Protein AF-A0A3M2E0L4-F1 (afdb_monomer)

Secondary structure (DSSP, 8-state):
----------PPPTT-SHHHHHTT-TTSEEEEETTTEEEEEESTTS-PPEEEEEEEETTEEEETTEEEESGGGS-TT--TT-EEEEEEEEETTEEEEEEEEEEE-GGG---TTSS-------

Solvent-accessible surface area (backbone atoms only — not comparable to full-atom values): 7494 Å² total; per-residue (Å²): 143,80,90,79,81,82,81,75,77,75,72,70,58,91,75,41,59,67,68,43,31,50,71,71,41,77,79,38,46,70,41,81,34,93,90,79,50,68,42,65,60,24,50,70,88,74,42,62,48,55,50,24,49,29,38,77,54,97,94,38,35,29,40,72,85,22,36,42,31,66,85,56,35,67,40,95,86,57,58,69,49,21,29,31,39,34,38,58,53,74,55,92,55,35,27,41,43,77,45,75,50,77,49,40,61,49,89,56,67,76,67,95,70,82,57,76,77,70,80,77,76,132

pLDDT: mean 79.63, std 18.43, range [32.88, 95.75]

Structure (mmCIF, N/CA/C/O backbone):
data_AF-A0A3M2E0L4-F1
#
_entry.id   AF-A0A3M2E0L4-F1
#
loop_
_atom_site.group_PDB
_atom_site.id
_atom_site.type_symbol
_atom_site.label_atom_id
_atom_site.label_alt_id
_atom_site.label_comp_id
_atom_site.label_asym_id
_atom_site.label_entity_id
_atom_site.label_seq_id
_atom_site.pdbx_PDB_ins_code
_atom_site.Cartn_x
_atom_site.Cartn_y
_atom_site.Cartn_z
_atom_site.occupancy
_atom_site.B_iso_or_equiv
_atom_site.auth_seq_id
_atom_site.auth_comp_id
_atom_site.auth_asym_id
_atom_site.auth_atom_id
_atom_site.pdbx_PDB_model_num
ATOM 1 N N . MET A 1 1 ? 46.453 24.185 8.476 1.00 44.16 1 MET A N 1
ATOM 2 C CA . MET A 1 1 ? 45.145 24.088 9.155 1.00 44.16 1 MET A CA 1
ATOM 3 C C . MET A 1 1 ? 44.060 24.302 8.107 1.00 44.16 1 MET A C 1
ATOM 5 O O . MET A 1 1 ? 43.694 25.435 7.853 1.00 44.16 1 MET A O 1
ATOM 9 N N . VAL A 1 2 ? 43.635 23.240 7.415 1.00 44.16 2 VAL A N 1
ATOM 10 C CA . VAL A 1 2 ? 42.501 23.275 6.474 1.00 44.16 2 VAL A CA 1
ATOM 11 C C . VAL A 1 2 ? 41.736 21.970 6.645 1.00 44.16 2 VAL A C 1
ATOM 13 O O . VAL A 1 2 ? 42.244 20.891 6.350 1.00 44.16 2 VAL A O 1
ATOM 16 N N . TRP A 1 3 ? 40.545 22.106 7.217 1.00 41.72 3 TRP A N 1
ATOM 17 C CA . TRP A 1 3 ? 39.508 21.091 7.297 1.00 41.72 3 TRP A CA 1
ATOM 18 C C . TRP A 1 3 ? 39.045 20.719 5.886 1.00 41.72 3 TRP A C 1
ATOM 20 O O . TRP A 1 3 ? 38.570 21.590 5.161 1.00 41.72 3 TRP A O 1
ATOM 30 N N . TRP A 1 4 ? 39.116 19.438 5.519 1.00 55.34 4 TRP A N 1
ATOM 31 C CA . TRP A 1 4 ? 38.332 18.916 4.403 1.00 55.34 4 TRP A CA 1
ATOM 32 C C . TRP A 1 4 ? 37.132 18.144 4.940 1.00 55.34 4 TRP A C 1
ATOM 34 O O . TRP A 1 4 ? 37.249 17.163 5.673 1.00 55.34 4 TRP A O 1
ATOM 44 N N . LEU A 1 5 ? 35.978 18.685 4.572 1.00 48.31 5 LEU A N 1
ATOM 45 C CA . LEU A 1 5 ? 34.627 18.204 4.773 1.00 48.31 5 LEU A CA 1
ATOM 46 C C . LEU A 1 5 ? 34.492 16.783 4.196 1.00 48.31 5 LEU A C 1
ATOM 48 O O . LEU A 1 5 ? 34.582 16.592 2.984 1.00 48.31 5 LEU A O 1
ATOM 52 N N . TRP A 1 6 ? 34.254 15.784 5.045 1.00 45.34 6 TRP A N 1
ATOM 53 C CA . TRP A 1 6 ? 33.768 14.486 4.580 1.00 45.34 6 TRP A CA 1
ATOM 54 C C . TRP A 1 6 ? 32.326 14.660 4.090 1.00 45.34 6 TRP A C 1
ATOM 56 O O . TRP A 1 6 ? 31.390 14.748 4.883 1.00 45.34 6 TRP A O 1
ATOM 66 N N . LEU A 1 7 ? 32.139 14.700 2.770 1.00 48.19 7 LEU A N 1
ATOM 67 C CA . LEU A 1 7 ? 30.861 14.388 2.135 1.00 48.19 7 LEU A CA 1
ATOM 68 C C . LEU A 1 7 ? 30.604 12.894 2.360 1.00 48.19 7 LEU A C 1
ATOM 70 O O . LEU A 1 7 ? 31.009 12.043 1.572 1.00 48.19 7 LEU A O 1
ATOM 74 N N . ALA A 1 8 ? 29.956 12.566 3.476 1.00 44.41 8 ALA A N 1
ATOM 75 C CA . ALA A 1 8 ? 29.371 11.252 3.668 1.00 44.41 8 ALA A CA 1
ATOM 76 C C . ALA A 1 8 ? 28.218 11.109 2.666 1.00 44.41 8 ALA A C 1
ATOM 78 O O . ALA A 1 8 ? 27.080 11.496 2.940 1.00 44.41 8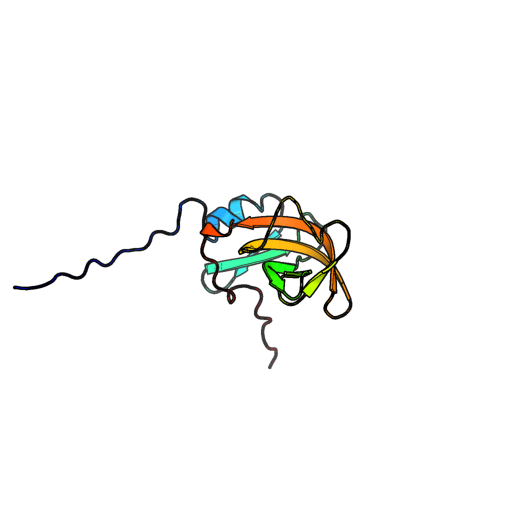 ALA A O 1
ATOM 79 N N . LEU A 1 9 ? 28.525 10.570 1.484 1.00 48.50 9 LEU A N 1
ATOM 80 C CA . LEU A 1 9 ? 27.534 9.996 0.588 1.00 48.50 9 LEU A CA 1
ATOM 81 C C . LEU A 1 9 ? 26.854 8.877 1.384 1.00 48.50 9 LEU A C 1
ATOM 83 O O . LEU A 1 9 ? 27.374 7.767 1.486 1.00 48.50 9 LEU A O 1
ATOM 87 N N . SER A 1 10 ? 25.744 9.200 2.047 1.00 52.53 10 SER A N 1
ATOM 88 C CA . SER A 1 10 ? 24.954 8.224 2.788 1.00 52.53 10 SER A CA 1
ATOM 89 C C . SER A 1 10 ? 24.322 7.295 1.764 1.00 52.53 10 SER A C 1
ATOM 91 O O . SER A 1 10 ? 23.226 7.547 1.269 1.00 52.53 10 SER A O 1
ATOM 93 N N . ALA A 1 11 ? 25.049 6.243 1.389 1.00 57.34 11 ALA A N 1
ATOM 94 C CA . ALA A 1 11 ? 24.475 5.134 0.659 1.00 57.34 11 ALA A CA 1
ATOM 95 C C . ALA A 1 11 ? 23.300 4.625 1.499 1.00 57.34 11 ALA A C 1
ATOM 97 O O . ALA A 1 11 ? 23.469 4.283 2.673 1.00 57.34 11 ALA A O 1
ATOM 98 N N . ALA A 1 12 ? 22.097 4.639 0.921 1.00 60.69 12 ALA A N 1
ATOM 99 C CA . ALA A 1 12 ? 20.941 4.042 1.568 1.00 60.69 12 ALA A CA 1
ATOM 100 C C . ALA A 1 12 ? 21.299 2.604 1.991 1.00 60.69 12 ALA A C 1
ATOM 102 O O . ALA A 1 12 ? 22.036 1.929 1.260 1.00 60.69 12 ALA A O 1
ATOM 103 N N . PRO A 1 13 ? 20.807 2.121 3.148 1.00 65.94 13 PRO A N 1
ATOM 104 C CA . PRO A 1 13 ? 21.112 0.771 3.591 1.00 65.94 13 PRO A CA 1
ATOM 105 C C . PRO A 1 13 ? 20.800 -0.238 2.474 1.00 65.94 13 PRO A C 1
ATOM 107 O O . PRO A 1 13 ? 19.801 -0.072 1.765 1.00 65.94 13 PRO A O 1
ATOM 110 N N . PRO A 1 14 ? 21.617 -1.290 2.294 1.00 68.12 14 PRO A N 1
ATOM 111 C CA . PRO A 1 14 ? 21.371 -2.280 1.255 1.00 68.12 14 PRO A CA 1
ATOM 112 C C . PRO A 1 14 ? 19.966 -2.878 1.410 1.00 68.12 14 PRO A C 1
ATOM 114 O O . PRO A 1 14 ? 19.531 -3.233 2.510 1.00 68.12 14 PRO A O 1
ATOM 117 N N . GLY A 1 15 ? 19.233 -2.958 0.298 1.00 73.94 15 GLY A N 1
ATOM 118 C CA . GLY A 1 15 ? 17.829 -3.381 0.292 1.00 73.94 15 GLY A CA 1
ATOM 119 C C . GLY A 1 15 ? 16.816 -2.272 0.609 1.00 73.94 15 GLY A C 1
ATOM 120 O O . GLY A 1 15 ? 15.651 -2.587 0.855 1.00 73.94 15 GLY A O 1
ATOM 121 N N . CYS A 1 16 ? 17.232 -1.004 0.592 1.00 81.94 16 CYS A N 1
ATOM 122 C CA . CYS A 1 16 ? 16.354 0.162 0.663 1.00 81.94 16 CYS A CA 1
ATOM 123 C C . CYS A 1 16 ? 16.302 0.917 -0.675 1.00 81.94 16 CYS A C 1
ATOM 125 O O . CYS A 1 16 ? 17.201 0.813 -1.508 1.00 81.94 16 CYS A O 1
ATOM 127 N N . GLY A 1 17 ? 15.236 1.695 -0.870 1.00 84.56 17 GLY A N 1
ATOM 128 C CA . GLY A 1 17 ? 15.033 2.526 -2.056 1.00 84.56 17 GLY A CA 1
ATOM 129 C C . GLY A 1 17 ? 14.218 1.857 -3.175 1.00 84.56 17 GLY A C 1
ATOM 130 O O . GLY A 1 17 ? 13.871 0.675 -3.087 1.00 84.56 17 GLY A O 1
ATOM 131 N N . PRO A 1 18 ? 13.901 2.608 -4.248 1.00 85.00 18 PRO A N 1
ATOM 132 C CA . PRO A 1 18 ? 12.910 2.199 -5.247 1.00 85.00 18 PRO A CA 1
ATOM 133 C C . PRO A 1 18 ? 13.212 0.865 -5.938 1.00 85.00 18 PRO A C 1
ATOM 135 O O . PRO A 1 18 ? 12.294 0.088 -6.183 1.00 85.00 18 PRO A O 1
ATOM 138 N N . ALA A 1 19 ? 14.483 0.565 -6.221 1.00 86.38 19 ALA A N 1
ATOM 139 C CA . ALA A 1 19 ? 14.874 -0.691 -6.862 1.00 86.38 19 ALA A CA 1
ATOM 140 C C . ALA A 1 19 ? 14.592 -1.916 -5.971 1.00 86.38 19 ALA A C 1
ATOM 142 O O . ALA A 1 19 ? 14.037 -2.910 -6.437 1.00 86.38 19 ALA A O 1
ATOM 143 N N . ALA A 1 20 ? 14.913 -1.829 -4.676 1.00 89.25 20 ALA A N 1
ATOM 144 C CA . ALA A 1 20 ? 14.667 -2.908 -3.720 1.00 89.25 20 ALA A CA 1
ATOM 145 C C . ALA A 1 20 ? 13.170 -3.113 -3.453 1.00 89.25 20 ALA A C 1
ATOM 147 O O . ALA A 1 20 ? 12.710 -4.245 -3.306 1.00 89.25 20 ALA A O 1
ATOM 148 N N . GLU A 1 21 ? 12.398 -2.025 -3.426 1.00 91.44 21 GLU A N 1
ATOM 149 C CA . GLU A 1 21 ? 10.942 -2.106 -3.333 1.00 91.44 21 GLU A CA 1
ATOM 150 C C . GLU A 1 21 ? 10.340 -2.774 -4.582 1.00 91.44 21 GLU A C 1
ATOM 152 O O . GLU A 1 21 ? 9.508 -3.670 -4.454 1.00 91.44 21 GLU A O 1
ATOM 157 N N . ARG A 1 22 ? 10.803 -2.411 -5.789 1.00 89.25 22 ARG A N 1
ATOM 158 C CA . ARG A 1 22 ? 10.345 -3.013 -7.056 1.00 89.25 22 ARG A CA 1
ATOM 159 C C . ARG A 1 22 ? 10.637 -4.500 -7.163 1.00 89.25 22 ARG A C 1
ATOM 161 O O . ARG A 1 22 ? 9.805 -5.233 -7.686 1.00 89.25 22 ARG A O 1
ATOM 168 N N . ALA A 1 23 ? 11.763 -4.961 -6.623 1.00 90.19 23 ALA A N 1
ATOM 169 C CA . ALA A 1 23 ? 12.077 -6.387 -6.575 1.00 90.19 23 ALA A CA 1
ATOM 170 C C . ALA A 1 23 ? 11.012 -7.210 -5.816 1.00 90.19 23 ALA A C 1
ATOM 172 O O . ALA A 1 23 ? 10.901 -8.413 -6.025 1.00 90.19 23 ALA A O 1
ATOM 173 N N . ARG A 1 24 ? 10.193 -6.574 -4.964 1.00 89.88 24 ARG A N 1
ATOM 174 C CA . ARG A 1 24 ? 9.077 -7.208 -4.237 1.00 89.88 24 ARG A CA 1
ATOM 175 C C . ARG A 1 24 ? 7.738 -7.135 -4.973 1.00 89.88 24 ARG A C 1
ATOM 177 O O . ARG A 1 24 ? 6.748 -7.653 -4.468 1.00 89.88 24 ARG A O 1
ATOM 184 N N . LEU A 1 25 ? 7.696 -6.475 -6.127 1.00 91.88 25 LEU A N 1
ATOM 185 C CA . LEU A 1 25 ? 6.490 -6.221 -6.920 1.00 91.88 25 LEU A CA 1
ATOM 186 C C . LEU A 1 25 ? 6.447 -7.069 -8.199 1.00 91.88 25 LEU A C 1
ATOM 188 O O . LEU A 1 25 ? 5.764 -6.718 -9.158 1.00 91.88 25 LEU A O 1
ATOM 192 N N . VAL A 1 26 ? 7.179 -8.186 -8.230 1.00 88.38 26 VAL A N 1
ATOM 193 C CA . VAL A 1 26 ? 7.150 -9.131 -9.355 1.00 88.38 26 VAL A CA 1
ATOM 194 C C . VAL A 1 26 ? 5.717 -9.633 -9.559 1.00 88.38 26 VAL A C 1
ATOM 196 O O . VAL A 1 26 ? 5.083 -10.121 -8.627 1.00 88.38 26 VAL A O 1
ATOM 199 N N . GLY A 1 27 ? 5.203 -9.495 -10.784 1.00 88.44 27 GLY A N 1
ATOM 200 C CA . GLY A 1 27 ? 3.820 -9.847 -11.123 1.00 88.44 27 GLY A CA 1
ATOM 201 C C . GLY A 1 27 ? 2.778 -8.775 -10.773 1.00 88.44 27 GLY A C 1
ATOM 202 O O . GLY A 1 27 ? 1.583 -9.061 -10.779 1.00 88.44 27 GLY A O 1
ATOM 203 N N . HIS A 1 28 ? 3.193 -7.551 -10.437 1.00 93.69 28 HIS A N 1
ATOM 204 C CA . HIS A 1 28 ? 2.304 -6.395 -10.268 1.00 93.69 28 HIS A CA 1
ATOM 205 C C . HIS A 1 28 ? 2.539 -5.374 -11.383 1.00 93.69 28 HIS A C 1
ATOM 207 O O . HIS A 1 28 ? 3.646 -5.272 -11.914 1.00 93.69 28 HIS A O 1
ATOM 213 N N . ALA A 1 29 ? 1.512 -4.596 -11.732 1.00 94.44 29 ALA A N 1
ATOM 214 C CA . ALA A 1 29 ? 1.667 -3.524 -12.706 1.00 94.44 29 ALA A CA 1
ATOM 215 C C . ALA A 1 29 ? 2.230 -2.282 -12.009 1.00 94.44 29 ALA A C 1
ATOM 217 O O . ALA A 1 29 ? 1.601 -1.697 -11.120 1.00 94.44 29 ALA A O 1
ATOM 218 N N . VAL A 1 30 ? 3.424 -1.871 -12.424 1.00 93.50 30 VAL A N 1
ATOM 219 C CA . VAL A 1 30 ? 4.148 -0.729 -11.865 1.00 93.50 30 VAL A CA 1
ATOM 220 C C . VAL A 1 30 ? 4.483 0.239 -12.989 1.00 93.50 30 VAL A C 1
ATOM 222 O O . VAL A 1 30 ? 4.932 -0.175 -14.052 1.00 93.50 30 VAL A O 1
ATOM 225 N N . VAL A 1 31 ? 4.266 1.526 -12.740 1.00 92.12 31 VAL A N 1
ATOM 226 C CA . VAL A 1 31 ? 4.560 2.606 -13.685 1.00 92.12 31 VAL A CA 1
ATOM 227 C C . VAL A 1 31 ? 5.609 3.519 -13.069 1.00 92.12 31 VAL A C 1
ATOM 229 O O . VAL A 1 31 ? 5.536 3.845 -11.881 1.00 92.12 31 VAL A O 1
ATOM 232 N N . ASP A 1 32 ? 6.589 3.931 -13.866 1.00 88.19 32 ASP A N 1
ATOM 233 C CA . ASP A 1 32 ? 7.589 4.908 -13.449 1.00 88.19 32 ASP A CA 1
ATOM 234 C C . ASP A 1 32 ? 6.929 6.257 -13.140 1.00 88.19 32 ASP A C 1
ATOM 236 O O . ASP A 1 32 ? 6.098 6.755 -13.901 1.00 88.19 32 ASP A O 1
ATOM 240 N N . ALA A 1 33 ? 7.293 6.854 -12.005 1.00 83.12 33 ALA A N 1
ATOM 241 C CA . ALA A 1 33 ? 6.838 8.193 -11.660 1.00 83.12 33 ALA A CA 1
ATOM 242 C C . ALA A 1 33 ? 7.883 9.226 -12.113 1.00 83.12 33 ALA A C 1
ATOM 244 O O . ALA A 1 33 ? 9.085 8.988 -11.936 1.00 83.12 33 ALA A O 1
ATOM 245 N N . PRO A 1 34 ? 7.459 10.397 -12.624 1.00 78.69 34 PRO A N 1
ATOM 246 C CA . PRO A 1 34 ? 8.367 11.514 -12.854 1.00 78.69 34 PRO A CA 1
ATOM 247 C C . PRO A 1 34 ? 9.150 11.832 -11.571 1.00 78.69 34 PRO A C 1
ATOM 249 O O . PRO A 1 34 ? 8.554 11.959 -10.503 1.00 78.69 34 PRO A O 1
ATOM 252 N N . GLY A 1 35 ? 10.479 11.929 -11.665 1.00 78.00 35 GLY A N 1
ATOM 253 C CA . GLY A 1 35 ? 11.350 12.172 -10.505 1.00 78.00 35 GLY A CA 1
ATOM 254 C C . GLY A 1 35 ? 11.976 10.925 -9.865 1.00 78.00 35 GLY A C 1
ATOM 255 O O . GLY A 1 35 ? 12.498 11.020 -8.760 1.00 78.00 35 GLY A O 1
ATOM 256 N N . GLY A 1 36 ? 11.956 9.766 -10.535 1.00 74.69 36 GLY A N 1
ATOM 257 C CA . GLY A 1 36 ? 12.724 8.581 -10.111 1.00 74.69 36 GLY A CA 1
ATOM 258 C C . GLY A 1 36 ? 12.011 7.660 -9.112 1.00 74.69 36 GLY A C 1
ATOM 259 O O . GLY A 1 36 ? 12.633 6.775 -8.525 1.00 74.69 36 GLY A O 1
ATOM 260 N N . GLY A 1 37 ? 10.702 7.849 -8.927 1.00 83.56 37 GLY A N 1
ATOM 261 C CA . GLY A 1 37 ? 9.841 6.991 -8.112 1.00 83.56 37 GLY A CA 1
ATOM 262 C C . GLY A 1 37 ? 9.066 5.960 -8.935 1.00 83.56 37 GLY A C 1
ATOM 263 O O . GLY A 1 37 ? 9.378 5.672 -10.091 1.00 83.56 37 GLY A O 1
ATOM 264 N N . TYR A 1 38 ? 8.021 5.394 -8.335 1.00 89.06 38 TYR A N 1
ATOM 265 C CA . TYR A 1 38 ? 7.070 4.534 -9.037 1.00 89.06 38 TYR A CA 1
ATOM 266 C C . TYR A 1 38 ? 5.677 4.611 -8.426 1.00 89.06 38 TYR A C 1
ATOM 268 O O . TYR A 1 38 ? 5.501 4.981 -7.264 1.00 89.06 38 TYR A O 1
ATOM 276 N N . VAL A 1 39 ? 4.690 4.211 -9.216 1.00 91.38 39 VAL A N 1
ATOM 277 C CA . VAL A 1 39 ? 3.308 4.015 -8.792 1.00 91.38 39 VAL A CA 1
ATOM 278 C C . VAL A 1 39 ? 2.935 2.564 -9.048 1.00 91.38 39 VAL A C 1
ATOM 280 O O . VAL A 1 39 ? 3.148 2.046 -10.141 1.00 91.38 39 VAL A O 1
ATOM 283 N N . ILE A 1 40 ? 2.349 1.907 -8.049 1.00 94.00 40 ILE A N 1
ATOM 284 C CA . ILE A 1 40 ? 1.705 0.608 -8.253 1.00 94.00 40 ILE A CA 1
ATOM 285 C C . ILE A 1 40 ? 0.343 0.892 -8.886 1.00 94.00 40 ILE A C 1
ATOM 287 O O . ILE A 1 40 ? -0.537 1.461 -8.235 1.00 94.00 40 ILE A O 1
ATOM 291 N N . ALA A 1 41 ? 0.205 0.577 -10.170 1.00 94.75 41 ALA A N 1
ATOM 292 C CA . ALA A 1 41 ? -1.029 0.784 -10.919 1.00 94.75 41 ALA A CA 1
ATOM 293 C C . ALA A 1 41 ? -2.049 -0.315 -10.613 1.00 94.75 41 ALA A C 1
ATOM 295 O O . ALA A 1 41 ? -3.236 -0.025 -10.487 1.00 94.75 41 ALA A O 1
ATOM 296 N N . ASP A 1 42 ? -1.571 -1.546 -10.437 1.00 95.44 42 ASP A N 1
ATOM 297 C CA . ASP A 1 42 ? -2.395 -2.709 -10.142 1.00 95.44 42 ASP A CA 1
ATOM 298 C C . ASP A 1 42 ? -1.592 -3.775 -9.379 1.00 95.44 42 ASP A C 1
ATOM 300 O O . ASP A 1 42 ? -0.400 -3.978 -9.626 1.00 95.44 42 ASP A O 1
ATOM 304 N N . VAL A 1 43 ? -2.247 -4.447 -8.432 1.00 94.31 43 VAL A N 1
ATOM 305 C CA . VAL A 1 43 ? -1.680 -5.578 -7.691 1.00 94.31 43 VAL A CA 1
ATOM 306 C C . VAL A 1 43 ? -2.356 -6.863 -8.157 1.00 94.31 43 VAL A C 1
ATOM 308 O O . VAL A 1 43 ? -3.459 -7.179 -7.718 1.00 94.31 43 VAL A O 1
ATOM 311 N N . ALA A 1 44 ? -1.659 -7.623 -9.005 1.00 91.12 44 ALA A N 1
ATOM 312 C CA . ALA A 1 44 ? -2.058 -8.961 -9.454 1.00 91.12 44 ALA A CA 1
ATOM 313 C C . ALA A 1 44 ? -3.498 -9.052 -10.014 1.00 91.12 44 ALA A C 1
ATOM 315 O O . ALA A 1 44 ? -4.205 -10.026 -9.767 1.00 91.12 44 ALA A O 1
ATOM 316 N N . GLY A 1 45 ? -3.937 -8.033 -10.750 1.00 91.94 45 GLY A N 1
ATOM 317 C CA . GLY A 1 45 ? -5.262 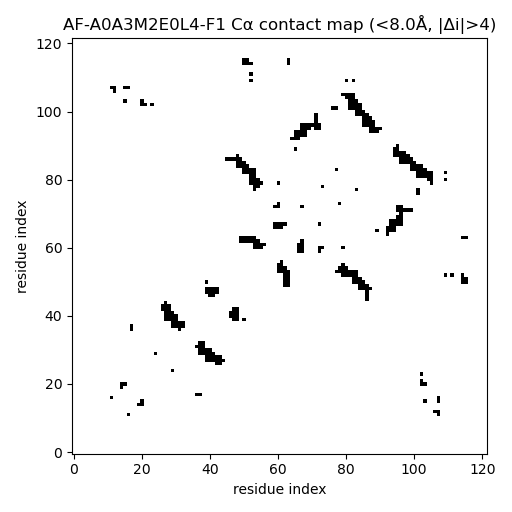-7.914 -11.358 1.00 91.94 45 GLY A CA 1
ATOM 318 C C . GLY A 1 45 ? -6.373 -7.462 -10.406 1.00 91.94 45 GLY A C 1
ATOM 319 O O . GLY A 1 45 ? -7.534 -7.429 -10.804 1.00 91.94 45 GLY A O 1
ATOM 320 N N . GLU A 1 46 ? -6.066 -7.148 -9.144 1.00 92.19 46 GLU A N 1
ATOM 321 C CA . GLU A 1 46 ? -7.069 -6.811 -8.123 1.00 92.19 46 GLU A CA 1
ATOM 322 C C . GLU A 1 46 ? -7.334 -5.307 -7.964 1.00 92.19 46 GLU A C 1
ATOM 324 O O . GLU A 1 46 ? -8.145 -4.900 -7.125 1.00 92.19 46 GLU A O 1
ATOM 329 N N . GLY A 1 47 ? -6.657 -4.479 -8.754 1.00 93.19 47 GLY A N 1
ATOM 330 C CA . GLY A 1 47 ? -6.806 -3.036 -8.784 1.00 93.19 47 GLY A CA 1
ATOM 331 C C . GLY A 1 47 ? -5.688 -2.276 -8.076 1.00 93.19 47 GLY A C 1
ATOM 332 O O . GLY A 1 47 ? -4.695 -2.820 -7.582 1.00 93.19 47 GLY A O 1
ATOM 333 N N . ARG A 1 48 ? -5.864 -0.953 -8.048 1.00 95.12 48 ARG A N 1
ATOM 334 C CA . ARG A 1 48 ? -4.876 -0.004 -7.538 1.00 95.12 48 ARG A CA 1
ATOM 335 C C . ARG A 1 48 ? -4.829 -0.011 -6.004 1.00 95.12 48 ARG A C 1
ATOM 337 O O . ARG A 1 48 ? -5.855 0.259 -5.374 1.00 95.12 48 ARG A O 1
ATOM 344 N N . 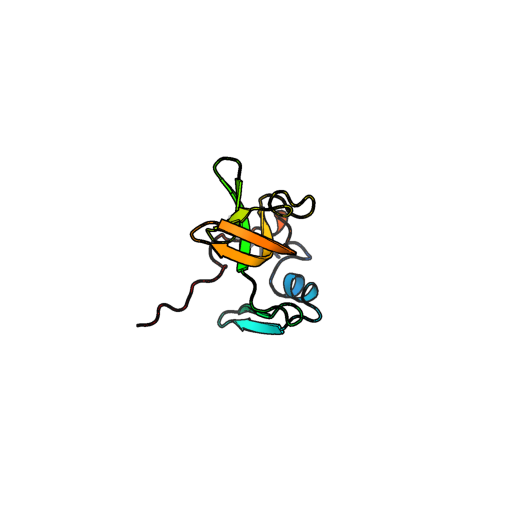PRO A 1 49 ? -3.662 -0.241 -5.377 1.00 95.75 49 PRO A N 1
ATOM 345 C CA . PRO A 1 49 ? -3.547 -0.238 -3.926 1.00 95.75 49 PRO A CA 1
ATOM 346 C C . PRO A 1 49 ? -3.382 1.172 -3.353 1.00 95.75 49 PRO A C 1
ATOM 348 O O . PRO A 1 49 ? -2.905 2.100 -4.011 1.00 95.75 49 PRO A O 1
ATOM 351 N N . ILE A 1 50 ? -3.683 1.295 -2.064 1.00 95.00 50 ILE A N 1
ATOM 352 C CA . ILE A 1 50 ? -3.214 2.401 -1.232 1.00 95.00 50 ILE A CA 1
ATOM 353 C C . ILE A 1 50 ? -1.806 2.054 -0.767 1.00 95.00 50 ILE A C 1
ATOM 355 O O . ILE A 1 50 ? -1.589 1.032 -0.121 1.00 95.00 50 ILE A O 1
ATOM 359 N N . VAL A 1 51 ? -0.844 2.903 -1.098 1.00 93.81 51 VAL A N 1
ATOM 360 C CA . VAL A 1 51 ? 0.544 2.772 -0.647 1.00 93.81 51 VAL A CA 1
ATOM 361 C C . VAL A 1 51 ? 0.757 3.740 0.503 1.00 93.81 51 VAL A C 1
ATOM 363 O O . VAL A 1 51 ? 0.174 4.816 0.480 1.00 93.81 51 VAL A O 1
ATOM 366 N N . GLY A 1 52 ? 1.566 3.389 1.499 1.00 92.56 52 GLY A N 1
ATOM 367 C CA . GLY A 1 52 ? 1.954 4.320 2.553 1.00 92.56 52 GLY A CA 1
ATOM 368 C C . GLY A 1 52 ? 2.824 3.713 3.639 1.00 92.56 52 GLY A C 1
ATOM 369 O O . GLY A 1 52 ? 3.035 2.504 3.680 1.00 92.56 52 GLY A O 1
ATOM 370 N N . VAL A 1 53 ? 3.340 4.566 4.521 1.00 92.00 53 VAL A N 1
ATOM 371 C CA . VAL A 1 53 ? 4.009 4.118 5.745 1.00 92.00 53 VAL A CA 1
ATOM 372 C C . VAL A 1 53 ? 2.945 3.823 6.796 1.00 92.00 53 VAL A C 1
ATOM 374 O O . VAL A 1 53 ? 1.997 4.589 6.960 1.00 92.00 53 VAL A O 1
ATOM 377 N N . VAL A 1 54 ? 3.089 2.692 7.479 1.00 91.50 54 VAL A N 1
ATOM 378 C CA . VAL A 1 54 ? 2.246 2.329 8.613 1.00 91.50 54 VAL A CA 1
ATOM 379 C C . VAL A 1 54 ? 2.600 3.232 9.783 1.00 91.50 54 VAL A C 1
ATOM 381 O O . VAL A 1 54 ? 3.743 3.276 10.232 1.00 91.50 54 VAL A O 1
ATOM 384 N N . GLU A 1 55 ? 1.606 3.908 10.326 1.00 91.69 55 GLU A N 1
ATOM 385 C CA . GLU A 1 55 ? 1.747 4.763 11.494 1.00 91.69 55 GLU A CA 1
ATOM 386 C C . GLU A 1 55 ? 0.852 4.269 12.622 1.00 91.69 55 GLU A C 1
ATOM 388 O O . GLU A 1 55 ? -0.184 3.652 12.378 1.00 91.69 55 GLU A O 1
ATOM 393 N N . ARG A 1 56 ? 1.224 4.559 13.871 1.00 90.25 56 ARG A N 1
ATOM 394 C CA . ARG A 1 56 ? 0.349 4.325 15.021 1.00 90.25 56 ARG A CA 1
ATOM 395 C C . ARG A 1 56 ? -0.192 5.655 15.522 1.00 90.25 56 ARG A C 1
ATOM 397 O O . ARG A 1 56 ? 0.594 6.527 15.871 1.00 90.25 56 ARG A O 1
ATOM 404 N N . ARG A 1 57 ? -1.517 5.794 15.574 1.00 90.94 57 ARG A N 1
ATOM 405 C CA . ARG A 1 57 ? -2.210 6.983 16.094 1.00 90.94 57 ARG A CA 1
ATOM 406 C C . ARG A 1 57 ? -3.447 6.535 16.862 1.00 90.94 57 ARG A C 1
ATOM 408 O O . ARG A 1 57 ? -4.194 5.693 16.362 1.00 90.94 57 ARG A O 1
ATOM 415 N N . ASP A 1 58 ? -3.617 7.044 18.078 1.00 88.25 58 ASP A N 1
ATOM 416 C CA . ASP A 1 58 ? -4.776 6.769 18.944 1.00 88.25 58 ASP A CA 1
ATOM 417 C C . ASP A 1 58 ? -5.074 5.268 19.122 1.00 88.25 58 ASP A C 1
ATOM 419 O O . ASP A 1 58 ? -6.212 4.808 19.073 1.00 88.25 58 ASP A O 1
ATOM 423 N N . GLY A 1 59 ? -4.019 4.457 19.255 1.00 85.06 59 GLY A N 1
ATOM 424 C CA . GLY A 1 59 ? -4.131 3.003 19.417 1.00 85.06 59 GLY A CA 1
ATOM 425 C C . GLY A 1 59 ? -4.430 2.210 18.134 1.00 85.06 59 GLY A C 1
ATOM 426 O O . GLY A 1 59 ? -4.311 0.983 18.161 1.00 85.06 59 GLY A O 1
ATOM 4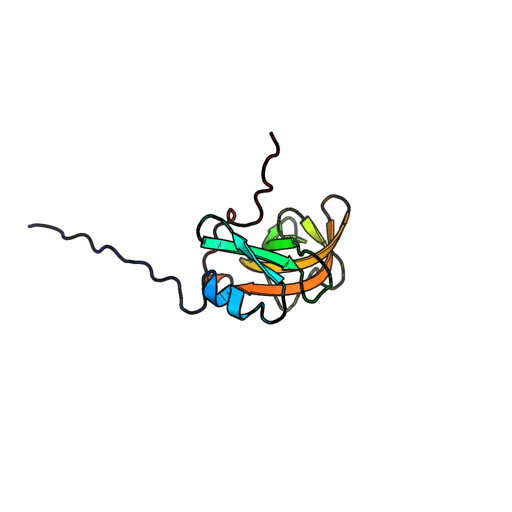27 N N . ALA A 1 60 ? -4.722 2.874 17.012 1.00 88.69 60 ALA A N 1
ATOM 428 C CA . ALA A 1 60 ? -4.965 2.265 15.705 1.00 88.69 60 ALA A CA 1
ATOM 429 C C . ALA A 1 60 ? -3.745 2.367 14.772 1.00 88.69 60 ALA A C 1
ATOM 431 O O . ALA A 1 60 ? -2.865 3.213 14.957 1.00 88.69 60 ALA A O 1
ATOM 432 N N . LEU A 1 61 ? -3.696 1.497 13.757 1.00 91.25 61 LEU A N 1
ATOM 433 C CA . LEU A 1 61 ? -2.732 1.603 12.661 1.00 91.25 61 LEU A CA 1
ATOM 434 C C . LEU A 1 61 ? -3.325 2.416 11.514 1.00 91.25 61 LEU A C 1
ATOM 436 O O . LEU A 1 61 ? -4.497 2.256 11.187 1.00 91.25 61 LEU A O 1
ATOM 440 N N . TRP A 1 62 ? -2.509 3.256 10.893 1.00 92.88 62 TRP A N 1
ATOM 441 C CA . TRP A 1 62 ? -2.896 4.146 9.808 1.00 92.88 62 TRP A CA 1
ATOM 442 C C . TRP A 1 62 ? -1.968 3.970 8.613 1.00 92.88 62 TRP A C 1
ATOM 444 O O . TRP A 1 62 ? -0.774 3.754 8.790 1.00 92.88 62 TRP A O 1
ATOM 454 N N . VAL A 1 63 ? -2.508 4.084 7.402 1.00 92.50 63 VAL A N 1
ATOM 455 C CA . VAL A 1 63 ? -1.746 4.100 6.147 1.00 92.50 63 VAL A CA 1
ATOM 456 C C . VAL A 1 63 ? -2.325 5.190 5.258 1.00 92.50 63 VAL A C 1
ATOM 458 O O . VAL A 1 63 ? -3.529 5.203 5.006 1.00 92.50 63 VAL A O 1
ATOM 461 N N . ALA A 1 64 ? -1.474 6.112 4.802 1.00 92.69 64 ALA A N 1
ATOM 462 C CA . ALA A 1 64 ? -1.847 7.197 3.886 1.00 92.69 64 ALA A CA 1
ATOM 463 C C . ALA A 1 64 ? -3.114 7.973 4.312 1.00 92.69 64 ALA A C 1
ATOM 465 O O . ALA A 1 64 ? -3.963 8.308 3.492 1.00 92.69 64 ALA A O 1
ATOM 466 N N . GLY A 1 65 ? -3.266 8.231 5.616 1.00 92.62 65 GLY A N 1
ATOM 467 C CA . GLY A 1 65 ? -4.415 8.961 6.163 1.00 92.62 65 GLY A CA 1
ATOM 468 C C . GLY A 1 65 ? -5.675 8.126 6.416 1.00 92.62 65 GLY A C 1
ATOM 469 O O . GLY A 1 65 ? -6.674 8.687 6.864 1.00 92.62 65 GLY A O 1
ATOM 470 N N . HIS A 1 66 ? -5.635 6.808 6.206 1.00 94.81 66 HIS A N 1
ATOM 471 C CA . HIS A 1 66 ? -6.734 5.897 6.530 1.00 94.81 66 HIS A CA 1
ATOM 472 C C . HIS A 1 66 ? -6.385 4.982 7.707 1.00 94.81 66 HIS A C 1
ATOM 474 O O . HIS A 1 66 ? -5.339 4.337 7.708 1.00 94.81 66 HIS A O 1
ATOM 480 N N . ALA A 1 67 ? -7.283 4.879 8.683 1.00 93.69 67 ALA A N 1
ATOM 481 C CA . ALA A 1 67 ? -7.211 3.910 9.765 1.00 93.69 67 ALA A CA 1
ATOM 482 C C . ALA A 1 67 ? -7.459 2.500 9.215 1.00 93.69 67 ALA A C 1
ATOM 484 O O . ALA A 1 67 ? -8.516 2.223 8.643 1.00 93.69 67 ALA A O 1
ATOM 485 N N . LEU A 1 68 ? -6.503 1.595 9.401 1.00 91.56 68 LEU A N 1
ATOM 486 C CA . LEU A 1 68 ? -6.650 0.191 9.047 1.00 91.56 68 LEU A CA 1
ATOM 487 C C . LEU A 1 68 ? -7.672 -0.478 9.968 1.00 91.56 68 LEU A C 1
ATOM 489 O O . LEU A 1 68 ? -7.621 -0.350 11.190 1.00 91.56 68 LEU A O 1
ATOM 493 N N . THR A 1 69 ? -8.596 -1.223 9.369 1.00 90.19 69 THR A N 1
ATOM 494 C CA . THR A 1 69 ? -9.662 -1.952 10.068 1.00 90.19 69 THR A CA 1
ATOM 495 C C . THR A 1 69 ? -9.795 -3.384 9.544 1.00 90.19 69 THR A C 1
ATOM 497 O O . THR A 1 69 ? -9.307 -3.719 8.462 1.00 90.19 69 THR A O 1
ATOM 500 N N . GLY A 1 70 ? -10.448 -4.246 10.329 1.00 82.88 70 GLY A N 1
ATOM 501 C CA . GLY A 1 70 ? -10.629 -5.665 10.017 1.00 82.88 70 GLY A CA 1
ATOM 502 C C . GLY A 1 70 ? -9.474 -6.562 10.487 1.00 82.88 70 GLY A C 1
ATOM 503 O O . GLY A 1 70 ? -8.602 -6.114 11.232 1.00 82.88 70 GLY A O 1
ATOM 504 N N . PRO A 1 71 ? -9.448 -7.839 10.065 1.00 78.62 71 PRO A N 1
ATOM 505 C CA . PRO A 1 71 ? -8.470 -8.824 10.541 1.00 78.62 71 PRO A CA 1
ATOM 506 C C . PRO A 1 71 ? -7.010 -8.432 10.277 1.00 78.62 71 PRO A C 1
ATOM 508 O O . PRO A 1 71 ? -6.118 -8.773 11.050 1.00 78.62 71 PRO A O 1
ATOM 511 N N . LEU A 1 72 ? -6.768 -7.665 9.211 1.00 77.56 72 LEU A N 1
ATOM 512 C CA . LEU A 1 72 ? -5.440 -7.190 8.823 1.00 77.56 72 LEU A CA 1
ATOM 513 C C . LEU A 1 72 ? -5.057 -5.840 9.458 1.00 77.56 72 LEU A C 1
ATOM 515 O O . LEU A 1 72 ? -3.987 -5.321 9.167 1.00 77.56 72 LEU A O 1
ATOM 519 N N . ALA A 1 73 ? -5.883 -5.280 10.350 1.00 71.00 73 ALA A N 1
ATOM 520 C CA . ALA A 1 73 ? -5.577 -4.050 11.094 1.00 71.00 73 ALA A CA 1
ATOM 521 C C . ALA A 1 73 ? -4.544 -4.233 12.214 1.00 71.00 73 ALA A C 1
ATOM 523 O O . ALA A 1 73 ? -4.053 -3.258 12.778 1.00 71.00 73 ALA A O 1
ATOM 524 N N . ARG A 1 74 ? -4.210 -5.483 12.544 1.00 70.12 74 ARG A N 1
ATOM 525 C CA . ARG A 1 74 ? -3.078 -5.845 13.403 1.00 70.12 74 ARG A CA 1
ATOM 526 C C . ARG A 1 74 ? -2.197 -6.844 12.657 1.00 70.12 74 ARG A C 1
ATOM 528 O O . ARG A 1 74 ? -2.124 -8.008 13.055 1.00 70.12 74 ARG A O 1
ATOM 535 N N . PRO A 1 75 ? -1.576 -6.443 11.537 1.00 61.72 75 PRO A N 1
ATOM 536 C CA . PRO A 1 75 ? -0.769 -7.372 10.779 1.00 61.72 75 PRO A CA 1
ATOM 537 C C . PRO A 1 75 ? 0.435 -7.759 11.637 1.00 61.72 75 PRO A C 1
ATOM 539 O O . PRO A 1 75 ? 1.252 -6.912 11.987 1.00 61.72 75 PRO A O 1
ATOM 542 N N . ARG A 1 76 ? 0.594 -9.056 11.927 1.00 66.38 76 ARG A N 1
ATOM 543 C CA . ARG A 1 76 ? 1.842 -9.590 12.513 1.00 66.38 76 ARG A CA 1
ATOM 544 C C . ARG A 1 76 ? 3.063 -9.332 11.614 1.00 66.38 76 ARG A C 1
ATOM 546 O O . ARG A 1 76 ? 4.195 -9.473 12.052 1.00 66.38 76 ARG A O 1
ATOM 553 N N . ILE A 1 77 ? 2.802 -8.979 10.357 1.00 65.81 77 ILE A N 1
ATOM 554 C CA . ILE A 1 77 ? 3.746 -8.911 9.245 1.00 65.81 77 ILE A CA 1
ATOM 555 C C . ILE A 1 77 ? 4.308 -7.484 9.056 1.00 65.81 77 ILE A C 1
ATOM 557 O O . ILE A 1 77 ? 5.389 -7.334 8.497 1.00 65.81 77 ILE A O 1
ATOM 561 N N . ALA A 1 78 ? 3.610 -6.431 9.512 1.00 77.31 78 ALA A N 1
ATOM 562 C CA . ALA A 1 78 ? 4.009 -5.037 9.267 1.00 77.31 78 ALA A CA 1
ATOM 563 C C . ALA A 1 78 ? 3.544 -4.092 10.389 1.00 77.31 78 ALA A C 1
ATOM 565 O O . ALA A 1 78 ? 2.379 -3.701 10.451 1.00 77.31 78 ALA A O 1
ATOM 566 N N . GLY A 1 79 ? 4.464 -3.735 11.287 1.00 84.56 79 GLY A N 1
ATOM 567 C CA . GLY A 1 79 ? 4.221 -2.763 12.356 1.00 84.56 79 GLY A CA 1
ATOM 568 C C . GLY A 1 79 ? 4.417 -1.307 11.909 1.00 84.56 79 GLY A C 1
ATOM 569 O O . GLY A 1 79 ? 4.631 -1.042 10.726 1.00 84.56 79 GLY A O 1
ATOM 570 N N . PRO A 1 80 ? 4.385 -0.346 12.846 1.00 89.06 80 PRO A N 1
ATOM 571 C CA . PRO A 1 80 ? 4.707 1.051 1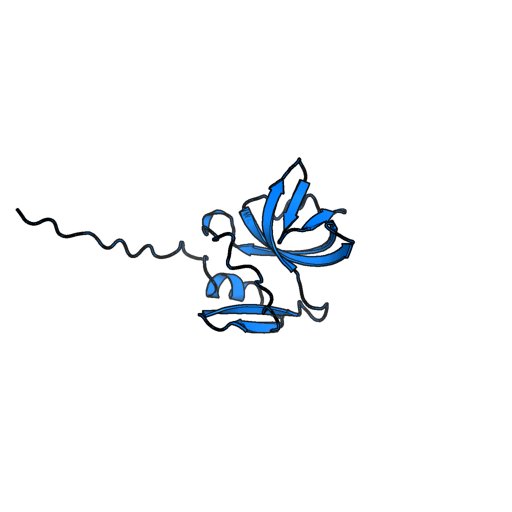2.555 1.00 89.06 80 PRO A CA 1
ATOM 572 C C . PRO A 1 80 ? 6.086 1.225 11.890 1.00 89.06 80 PRO A C 1
ATOM 574 O O . PRO A 1 80 ? 7.036 0.516 12.219 1.00 89.06 80 PRO A O 1
ATOM 577 N N . GLY A 1 81 ? 6.188 2.164 10.946 1.00 89.69 81 GLY A N 1
ATOM 578 C CA . GLY A 1 81 ? 7.396 2.494 10.180 1.00 89.69 81 GLY A CA 1
ATOM 579 C C . GLY A 1 81 ? 7.607 1.668 8.905 1.00 89.69 81 GLY A C 1
ATOM 580 O O . GLY A 1 81 ? 8.429 2.038 8.065 1.00 89.69 81 GLY A O 1
ATOM 581 N N . TYR A 1 82 ? 6.867 0.572 8.721 1.00 91.69 82 TYR A N 1
ATOM 582 C CA . TYR A 1 82 ? 6.921 -0.214 7.488 1.00 91.69 82 TYR A CA 1
ATOM 583 C C . TYR A 1 82 ? 6.222 0.525 6.347 1.00 91.69 82 TYR A C 1
ATOM 585 O O . TYR A 1 82 ? 5.102 1.000 6.515 1.00 91.69 82 TYR A O 1
ATOM 593 N N . LYS A 1 83 ? 6.839 0.567 5.165 1.00 92.50 83 LYS A N 1
ATOM 594 C CA . LYS A 1 83 ? 6.160 0.988 3.936 1.00 92.50 83 LYS A CA 1
ATOM 595 C C . LYS A 1 83 ? 5.408 -0.208 3.363 1.00 92.50 83 LYS A C 1
ATOM 597 O O . LYS A 1 83 ? 5.994 -1.276 3.176 1.00 92.50 83 LYS A O 1
ATOM 602 N N . VAL A 1 84 ? 4.121 -0.040 3.090 1.00 93.06 84 VAL A N 1
ATOM 603 C CA . VAL A 1 84 ? 3.222 -1.105 2.635 1.00 93.06 84 VAL A CA 1
ATOM 604 C C . VAL A 1 84 ? 2.376 -0.650 1.456 1.00 93.06 84 VAL A C 1
ATOM 606 O O . VAL A 1 84 ? 2.151 0.543 1.256 1.00 93.06 84 VAL A O 1
ATOM 609 N N . TRP A 1 85 ? 1.871 -1.621 0.705 1.00 94.38 85 TRP A N 1
ATOM 610 C CA . TRP A 1 85 ? 0.701 -1.450 -0.146 1.00 94.38 85 TRP A CA 1
ATOM 611 C C . TRP A 1 85 ? -0.474 -2.226 0.454 1.00 94.38 85 TRP A C 1
ATOM 613 O O . TRP A 1 85 ? -0.292 -3.270 1.085 1.00 94.38 85 TRP A O 1
ATOM 623 N N . VAL A 1 86 ? 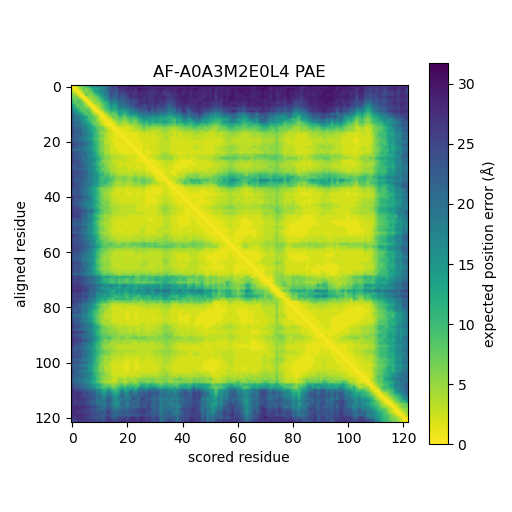-1.682 -1.699 0.278 1.00 93.94 86 VAL A N 1
ATOM 624 C CA . VAL A 1 86 ? -2.915 -2.233 0.856 1.00 93.94 86 VAL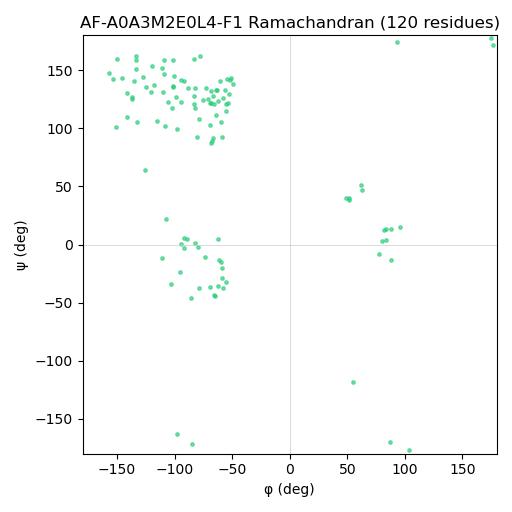 A CA 1
ATOM 625 C C . VAL A 1 86 ? -4.019 -2.214 -0.193 1.00 93.94 86 VAL A C 1
ATOM 627 O O . VAL A 1 86 ? -4.323 -1.170 -0.767 1.00 93.94 86 VAL A O 1
ATOM 630 N N . LEU A 1 87 ? -4.656 -3.363 -0.402 1.00 93.81 87 LEU A N 1
ATOM 631 C CA . LEU A 1 87 ? -5.926 -3.471 -1.115 1.00 93.81 87 LEU A CA 1
ATOM 632 C C . LEU A 1 87 ? -7.053 -3.619 -0.100 1.00 93.81 87 LEU A C 1
ATOM 634 O O . LEU A 1 87 ? -6.955 -4.409 0.844 1.00 93.81 87 LEU A O 1
ATOM 638 N N . GLY A 1 88 ? -8.147 -2.896 -0.303 1.00 93.12 88 GLY A N 1
ATOM 639 C CA . GLY A 1 88 ? -9.283 -2.923 0.605 1.00 93.12 88 GLY A CA 1
ATOM 640 C C . GLY A 1 88 ? -10.356 -1.918 0.222 1.00 93.12 88 GLY A C 1
ATOM 641 O O . GLY A 1 88 ? -10.195 -1.151 -0.723 1.00 93.12 88 GLY A O 1
ATOM 642 N N . ALA A 1 89 ? -11.446 -1.929 0.981 1.00 93.69 89 ALA A N 1
ATOM 643 C CA . ALA A 1 89 ? -12.512 -0.948 0.835 1.00 93.69 89 ALA A CA 1
ATOM 644 C C . ALA A 1 89 ? -12.215 0.279 1.704 1.00 93.69 89 ALA A C 1
ATOM 646 O O . ALA A 1 89 ? -11.845 0.134 2.874 1.00 93.69 89 ALA A O 1
ATOM 647 N N . VAL A 1 90 ? -12.389 1.471 1.134 1.00 94.56 90 VAL A N 1
ATOM 648 C CA . VAL A 1 90 ? -12.306 2.741 1.861 1.00 94.56 90 VAL A CA 1
ATOM 649 C C . VAL A 1 90 ? -13.712 3.211 2.196 1.00 94.56 90 VAL A C 1
ATOM 651 O O . VAL A 1 90 ? -14.543 3.358 1.306 1.00 94.56 90 VAL A O 1
ATOM 654 N N . GLU A 1 91 ? -13.950 3.502 3.469 1.00 94.25 91 GLU A N 1
ATOM 655 C CA . GLU A 1 91 ? -15.189 4.099 3.959 1.00 94.25 91 GLU A CA 1
ATOM 656 C C . GLU A 1 91 ? -14.838 5.259 4.898 1.00 94.25 91 GLU A C 1
ATOM 658 O O . GLU A 1 91 ? -14.336 5.074 6.012 1.00 94.25 91 GLU A O 1
ATOM 663 N N . GLY A 1 92 ? -15.011 6.489 4.408 1.00 93.50 92 GLY A N 1
ATOM 664 C CA . GLY A 1 92 ? -14.517 7.688 5.085 1.00 93.50 92 GLY A CA 1
ATOM 665 C C . GLY A 1 92 ? -13.010 7.600 5.361 1.00 93.50 92 GLY A C 1
ATOM 666 O O . GLY A 1 92 ? -12.194 7.488 4.446 1.00 93.50 92 GLY A O 1
ATOM 667 N N . ARG A 1 93 ? -12.627 7.634 6.644 1.00 94.06 93 ARG A N 1
ATOM 668 C CA . ARG A 1 93 ? -11.226 7.489 7.085 1.00 94.06 93 ARG A CA 1
ATOM 669 C C . ARG A 1 93 ? -10.826 6.052 7.410 1.00 94.06 93 ARG A C 1
ATOM 671 O O . ARG A 1 93 ? -9.726 5.847 7.905 1.00 94.06 93 ARG A O 1
ATOM 678 N N . ARG A 1 94 ? -11.679 5.057 7.173 1.00 94.12 94 ARG A N 1
ATOM 679 C CA . ARG A 1 94 ? -11.375 3.649 7.455 1.00 94.12 94 ARG A CA 1
ATOM 680 C C . ARG A 1 94 ? -10.992 2.928 6.171 1.00 94.12 94 ARG A C 1
ATOM 682 O O . ARG A 1 94 ? -11.650 3.086 5.151 1.00 94.12 94 ARG A O 1
ATOM 689 N N . LEU A 1 95 ? -9.944 2.119 6.243 1.00 94.06 95 LEU A N 1
ATOM 690 C CA . LEU A 1 95 ? -9.520 1.196 5.199 1.00 94.06 95 LEU A CA 1
ATOM 691 C C . LEU A 1 95 ? -9.675 -0.226 5.730 1.00 94.06 95 LEU A C 1
ATOM 693 O O . LEU A 1 95 ? -8.901 -0.675 6.579 1.00 94.06 95 LEU A O 1
ATOM 697 N N . ARG A 1 96 ? -10.695 -0.941 5.254 1.00 93.38 96 ARG A N 1
ATOM 698 C CA . ARG A 1 96 ? -10.886 -2.359 5.569 1.00 93.38 96 ARG A CA 1
ATOM 699 C C . ARG A 1 96 ? -9.972 -3.178 4.672 1.00 93.38 96 ARG A C 1
ATOM 701 O O . ARG A 1 96 ? -10.324 -3.506 3.538 1.00 93.38 96 ARG A O 1
ATOM 708 N N . ALA A 1 97 ? -8.777 -3.459 5.179 1.00 91.38 97 ALA A N 1
ATOM 709 C CA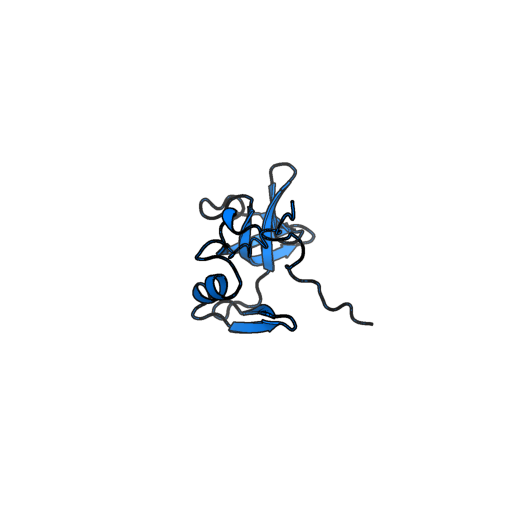 . ALA A 1 97 ? -7.742 -4.154 4.433 1.00 91.38 97 ALA A CA 1
ATOM 710 C C . ALA A 1 97 ? -8.157 -5.604 4.136 1.00 91.38 97 ALA A C 1
ATOM 712 O O . ALA A 1 97 ? -8.525 -6.361 5.036 1.00 91.38 97 ALA A O 1
ATOM 713 N N . ARG A 1 98 ? -8.071 -5.980 2.858 1.00 91.69 98 ARG A N 1
ATOM 714 C CA . ARG A 1 98 ? -8.289 -7.337 2.338 1.00 91.69 98 ARG A CA 1
ATOM 715 C C . ARG A 1 98 ? -6.968 -8.030 2.008 1.00 91.69 98 ARG A C 1
ATOM 717 O O . ARG A 1 98 ? -6.855 -9.233 2.211 1.00 91.69 98 ARG A O 1
ATOM 724 N N . ARG A 1 99 ? -5.967 -7.274 1.546 1.00 91.25 99 ARG A N 1
ATOM 725 C CA . ARG A 1 99 ? -4.607 -7.763 1.282 1.00 91.25 99 ARG A CA 1
ATOM 726 C C . ARG A 1 99 ? -3.580 -6.680 1.599 1.00 91.25 99 ARG A C 1
ATOM 728 O O . ARG A 1 99 ? -3.839 -5.502 1.362 1.00 91.25 99 ARG A O 1
ATOM 735 N N . ILE A 1 100 ? -2.431 -7.086 2.129 1.00 91.75 100 ILE A N 1
ATOM 736 C CA . ILE A 1 100 ? -1.305 -6.210 2.469 1.00 91.75 100 ILE A CA 1
ATOM 737 C C . ILE A 1 100 ? -0.011 -6.860 1.989 1.00 91.75 100 ILE A C 1
ATOM 739 O O . ILE A 1 100 ? 0.169 -8.064 2.171 1.00 91.75 100 ILE A O 1
ATOM 743 N N . GLY A 1 101 ? 0.903 -6.052 1.457 1.00 92.25 101 GLY A N 1
ATOM 744 C CA . GLY A 1 101 ? 2.288 -6.447 1.217 1.00 92.25 101 GLY A CA 1
ATOM 745 C C . GLY A 1 101 ? 3.279 -5.392 1.695 1.00 92.25 101 GLY A C 1
ATOM 746 O O . GLY A 1 101 ? 2.981 -4.197 1.736 1.00 92.25 101 GLY A O 1
ATOM 747 N N . VAL A 1 102 ? 4.469 -5.850 2.086 1.00 92.38 102 VAL A N 1
ATOM 748 C CA . VAL A 1 102 ? 5.541 -5.002 2.621 1.00 92.38 102 VAL A CA 1
ATOM 749 C C . VAL A 1 102 ? 6.499 -4.606 1.509 1.00 92.38 102 VAL A C 1
ATOM 751 O O . VAL A 1 102 ? 7.133 -5.469 0.904 1.00 92.38 102 VAL A O 1
ATOM 754 N N . LEU A 1 103 ? 6.659 -3.299 1.314 1.00 92.06 103 LEU A N 1
ATOM 755 C CA . LEU A 1 103 ? 7.620 -2.710 0.385 1.00 92.06 103 LEU A CA 1
ATOM 756 C C . LEU A 1 103 ? 8.989 -2.547 1.036 1.00 92.06 103 LEU A C 1
ATOM 758 O O . LEU A 1 103 ? 9.998 -2.929 0.453 1.00 92.06 103 LEU A O 1
ATOM 762 N N . ALA A 1 104 ? 9.028 -2.019 2.259 1.00 91.38 104 ALA A N 1
ATOM 763 C CA . ALA A 1 104 ? 10.292 -1.752 2.929 1.00 91.38 104 ALA A CA 1
ATOM 764 C C . ALA A 1 104 ? 10.163 -1.696 4.465 1.00 91.38 104 ALA A C 1
ATOM 766 O O . ALA A 1 104 ? 9.121 -1.287 4.992 1.00 91.38 104 ALA A O 1
ATOM 767 N N . PRO A 1 105 ? 11.213 -2.118 5.197 1.00 89.94 105 PRO A N 1
ATOM 768 C CA . PRO A 1 105 ? 11.258 -2.079 6.658 1.00 89.94 105 PRO A CA 1
ATOM 769 C C . PRO A 1 105 ? 11.563 -0.671 7.212 1.00 89.94 105 PRO A C 1
ATOM 771 O O . PRO A 1 105 ? 12.154 0.146 6.506 1.00 89.94 105 PRO A O 1
ATOM 774 N N . PRO A 1 106 ? 11.283 -0.397 8.504 1.00 87.56 106 PRO A N 1
ATOM 775 C CA . PRO A 1 106 ? 11.464 0.927 9.117 1.00 87.56 106 PRO A CA 1
ATOM 776 C C . PRO A 1 106 ? 12.877 1.510 8.994 1.00 87.56 106 PRO A C 1
ATOM 778 O O . PRO A 1 106 ? 13.040 2.719 8.852 1.00 87.56 106 PRO A O 1
ATOM 781 N N . ARG A 1 107 ? 13.904 0.649 8.986 1.00 84.38 107 ARG A N 1
ATOM 782 C CA . ARG A 1 107 ? 15.318 1.045 8.853 1.00 84.38 107 ARG A CA 1
ATOM 783 C C . ARG A 1 107 ? 15.657 1.768 7.543 1.00 84.38 107 ARG A C 1
ATOM 785 O O . ARG A 1 107 ? 16.740 2.324 7.439 1.00 84.38 107 ARG A O 1
ATOM 792 N N . CYS A 1 108 ? 14.763 1.744 6.554 1.00 83.81 108 CYS A N 1
ATOM 793 C CA . CYS A 1 108 ? 14.968 2.427 5.281 1.00 83.81 108 CYS A CA 1
ATOM 794 C C . CYS A 1 108 ? 14.676 3.935 5.322 1.00 83.81 108 CYS A C 1
ATOM 796 O O . CYS A 1 108 ? 14.896 4.595 4.313 1.00 83.81 108 CYS A O 1
ATOM 798 N N . GLY A 1 109 ? 14.222 4.490 6.456 1.00 69.94 109 GLY A N 1
ATOM 799 C CA . GLY A 1 109 ? 14.163 5.944 6.653 1.00 69.94 109 GLY A CA 1
ATOM 800 C C . GLY A 1 109 ? 13.239 6.655 5.662 1.00 69.94 109 GLY A C 1
ATOM 801 O O . GLY A 1 109 ? 13.646 7.597 4.992 1.00 69.94 109 GLY A O 1
ATOM 802 N N . HIS A 1 110 ? 12.001 6.175 5.529 1.00 71.00 110 HIS A N 1
ATOM 803 C CA . HIS A 1 110 ? 11.035 6.731 4.582 1.00 71.00 110 HIS A CA 1
ATOM 804 C C . HIS A 1 110 ? 10.607 8.142 4.999 1.00 71.00 110 HIS A C 1
ATOM 806 O O . HIS A 1 110 ? 10.037 8.325 6.077 1.00 71.00 110 HIS A O 1
ATOM 812 N N . ALA A 1 111 ? 10.813 9.133 4.131 1.00 49.44 111 ALA A N 1
ATOM 813 C CA . ALA A 1 111 ? 10.175 10.430 4.299 1.00 49.44 111 ALA A CA 1
ATOM 814 C C . ALA A 1 111 ? 8.651 10.256 4.185 1.00 49.44 111 ALA A C 1
ATOM 816 O O . ALA A 1 111 ? 8.154 9.640 3.240 1.00 49.44 111 ALA A O 1
ATOM 817 N N . ALA A 1 112 ? 7.894 10.839 5.117 1.00 42.94 112 ALA A N 1
ATOM 818 C CA . ALA A 1 112 ? 6.427 10.800 5.150 1.00 42.94 112 ALA A CA 1
ATOM 819 C C . ALA A 1 112 ? 5.740 11.462 3.924 1.00 42.94 112 ALA A C 1
ATOM 821 O O . ALA A 1 112 ? 4.517 11.569 3.887 1.00 42.94 112 ALA A O 1
ATOM 822 N N . GLY A 1 113 ? 6.507 11.919 2.924 1.00 40.59 113 GLY A N 1
ATOM 823 C CA . GLY A 1 113 ? 6.048 12.742 1.803 1.00 40.59 113 GLY A CA 1
ATOM 824 C C . GLY A 1 113 ? 6.042 12.089 0.414 1.00 40.59 113 GLY A C 1
ATOM 825 O O . GLY A 1 113 ? 5.415 12.654 -0.478 1.00 40.59 113 GLY A O 1
ATOM 826 N N . ASP A 1 114 ? 6.656 10.916 0.211 1.00 44.75 114 ASP A N 1
ATOM 827 C CA . ASP A 1 114 ? 6.734 10.274 -1.126 1.00 44.75 114 ASP A CA 1
ATOM 828 C C . ASP A 1 114 ? 5.479 9.477 -1.509 1.00 44.75 114 ASP A C 1
ATOM 830 O O . ASP A 1 114 ? 5.380 8.856 -2.570 1.00 44.75 114 ASP A O 1
ATOM 834 N N . VAL A 1 115 ? 4.488 9.475 -0.628 1.00 48.62 115 VAL A N 1
ATOM 835 C CA . VAL A 1 115 ? 3.291 8.665 -0.766 1.00 48.62 115 VAL A CA 1
ATOM 836 C C . VAL A 1 115 ? 2.166 9.516 -1.345 1.00 48.62 115 VAL A C 1
ATOM 838 O O . VAL A 1 115 ? 1.483 10.250 -0.637 1.00 48.62 115 VAL A O 1
ATOM 841 N N . GLY A 1 116 ? 1.950 9.379 -2.653 1.00 43.53 116 GLY A N 1
ATOM 842 C CA . GLY A 1 116 ? 0.648 9.635 -3.266 1.00 43.53 116 GLY A CA 1
ATOM 843 C C . GLY A 1 116 ? 0.131 11.069 -3.165 1.00 43.53 116 GLY A C 1
ATOM 844 O O . GLY A 1 116 ? -1.051 11.269 -2.878 1.00 43.53 116 GLY A O 1
ATOM 845 N N . ARG A 1 117 ? 0.960 12.077 -3.468 1.00 38.53 117 ARG A N 1
ATOM 846 C CA . ARG A 1 117 ? 0.417 13.392 -3.825 1.00 38.53 117 ARG A CA 1
ATOM 847 C C . ARG A 1 117 ? -0.456 13.183 -5.069 1.00 38.53 117 ARG A C 1
ATOM 849 O O . ARG A 1 117 ? 0.066 12.941 -6.155 1.00 38.53 117 ARG A O 1
ATOM 856 N N . ARG A 1 118 ? -1.789 13.208 -4.914 1.00 43.81 118 ARG A N 1
ATOM 857 C CA . ARG A 1 118 ? -2.699 13.327 -6.065 1.00 43.81 118 ARG A CA 1
ATOM 858 C C . ARG A 1 118 ? -2.188 14.499 -6.917 1.00 43.81 118 ARG A C 1
ATOM 860 O O . ARG A 1 118 ? -1.844 15.526 -6.321 1.00 43.81 118 ARG A O 1
ATOM 867 N N . PRO A 1 119 ? -2.152 14.406 -8.257 1.00 36.44 119 PRO A N 1
ATOM 868 C CA . PRO A 1 119 ? -2.109 15.626 -9.044 1.00 36.44 119 PRO A CA 1
ATOM 869 C C . PRO A 1 119 ? -3.294 16.481 -8.582 1.00 36.44 119 PRO A C 1
ATOM 871 O O . PRO A 1 119 ? -4.433 16.009 -8.553 1.00 36.44 119 PRO A O 1
ATOM 874 N N . ARG A 1 120 ? -3.016 17.702 -8.114 1.00 36.50 120 ARG A N 1
ATOM 875 C CA . ARG A 1 120 ? -4.067 18.712 -8.025 1.00 36.50 120 ARG A CA 1
ATOM 876 C C . ARG A 1 120 ? -4.471 18.964 -9.472 1.00 36.50 120 ARG A C 1
ATOM 878 O O . ARG A 1 120 ? -3.643 19.435 -10.246 1.00 36.50 120 ARG A O 1
ATOM 885 N N . SER A 1 121 ? -5.680 18.563 -9.844 1.00 32.88 121 SER A N 1
ATOM 886 C CA . SER A 1 121 ? -6.294 19.101 -11.054 1.00 32.88 121 SER A CA 1
ATOM 887 C C . SER A 1 121 ? -6.432 20.622 -10.875 1.00 32.88 121 SER A C 1
ATOM 889 O O . SER A 1 121 ? -6.679 21.041 -9.737 1.00 32.88 121 SER A O 1
ATOM 891 N N . PRO A 1 122 ? -6.181 21.415 -11.932 1.00 51.25 122 PRO A N 1
ATOM 892 C CA . PRO A 1 122 ? -6.323 22.869 -11.897 1.00 51.25 122 PRO A CA 1
ATOM 893 C C . PRO A 1 122 ? -7.746 23.305 -11.540 1.00 51.25 122 PRO A C 1
ATOM 895 O O . PRO A 1 122 ? -8.691 22.529 -11.817 1.00 51.25 122 PRO A O 1
#

Radius of gyration: 16.61 Å; Cα contacts (8 Å, |Δi|>4): 202; chains: 1; bounding box: 60×34×33 Å

Mean predicted aligned error: 9.39 Å

Sequence (122 aa):
MVWWLWLALSAAPPGCGPAAERARLVGHAVVDAPGGGYVIADVAGEGRPIVGVVERRDGALWVAGHALTGPLARPRIAGPGYKVWVLGAVEGRRLRARRIGVLAPPRCGHAAGDVGRRPRSP

Foldseek 3Di:
DDDDDPPPPPDQPPLADQVSLVVQQVQFDWDADPPGHIAGQGRNNLGGWFKAFWADDPNWTAGPQATEDDPCRPPPQHHGQWIKTFDADDDPRHGDGPDMDTRGHNSRPDDRPPGDPDPPDD

Nearest PDB structures (foldseek):
  3ghm-assembly1_A  TM=3.088E-01  e=4.444E+00  Homo sapiens
  1ush-assembly1_A  TM=3.766E-01  e=8.347E+00  Escherichia coli K-12
  3vn4-asse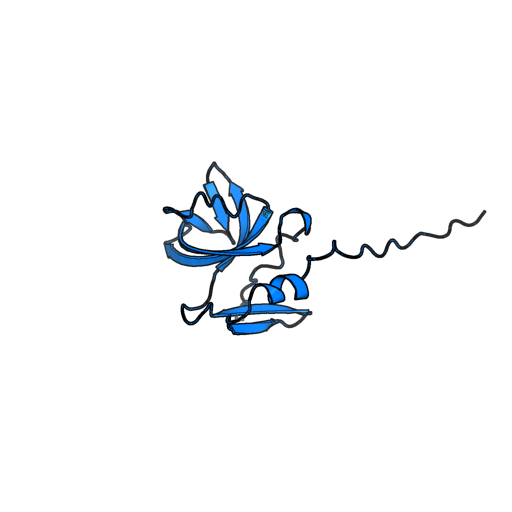mbly1_A  TM=3.215E-01  e=8.347E+00  Homo sapiens
  7np7-assembly1_C3  TM=3.387E-01  e=9.468E+00  Mycobacterium tuberculosis H37Rv